Protein AF-A0A7X1FHW3-F1 (afdb_monomer)

Secondary structure (DSSP, 8-state):
---HHHHHHHHHHHHHHHHHHHHTSGGGSTT-EEEEEEEEETTEEEEEEEEES-----S--SS--HHHHHHHHHHTTT----GGG-

Radius of gyration: 13.62 Å; Cα c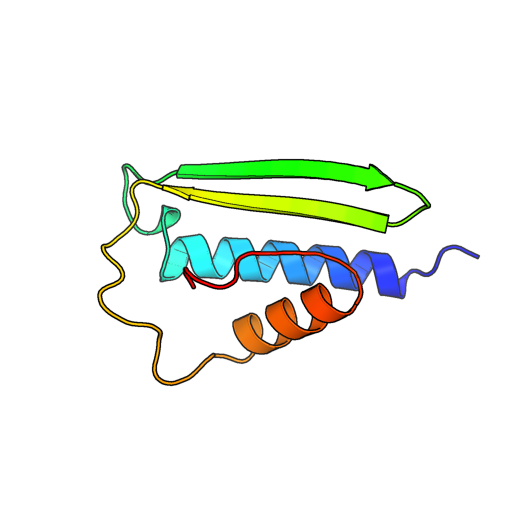ontacts (8 Å, |Δi|>4): 102; chains: 1; bounding box: 29×24×42 Å

Foldseek 3Di:
DPPVVVVVLVVLLVVLVVVCCCPPNQVVDPQKDWDWDWDADPNAIEIEIDIPNTDDDPDPDPDDDPSLVSNVVVCVVGYDYPSVTD

Mean predicted aligned error: 8.22 Å

Nearest PDB structures (foldseek):
  6vqc-assembly1_H  TM=2.5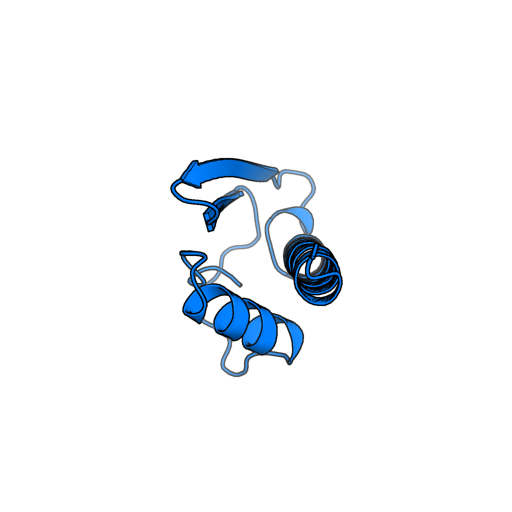62E-01  e=7.424E-01  Rattus norvegicus
  4rnd-assembly1_C  TM=2.608E-01  e=1.022E+00  Saccharomyces cerevisiae S288C
  6vq8-assembly1_H  TM=2.495E-01  e=1.022E+00  Rattus norvegicus
  9brq-assembly1_7  TM=2.700E-01  e=1.600E+00  Mus musculus

pLDDT: mean 73.5, std 14.74, range [37.5, 93.12]

Structure (mmCIF, N/CA/C/O backbone):
data_AF-A0A7X1FHW3-F1
#
_entry.id   AF-A0A7X1FHW3-F1
#
loop_
_atom_site.group_PDB
_atom_site.id
_atom_site.type_symbol
_atom_site.label_atom_id
_atom_site.label_alt_id
_atom_site.label_comp_id
_atom_site.label_asym_id
_atom_site.label_entity_id
_atom_site.label_seq_id
_atom_site.pdbx_PDB_ins_code
_atom_site.Cartn_x
_atom_site.Cartn_y
_atom_site.Cartn_z
_atom_site.occupancy
_atom_site.B_iso_or_equiv
_atom_site.auth_seq_id
_atom_site.auth_comp_id
_atom_site.auth_asym_id
_atom_site.auth_atom_id
_atom_site.pdbx_PDB_model_num
ATOM 1 N N . MET A 1 1 ? -10.506 7.855 26.971 1.00 43.25 1 MET A N 1
ATOM 2 C CA . MET A 1 1 ? -9.085 8.220 26.787 1.00 43.25 1 MET A CA 1
ATOM 3 C C . MET A 1 1 ? -8.705 7.859 25.363 1.00 43.25 1 MET A C 1
ATOM 5 O O . MET A 1 1 ? -8.840 6.695 25.013 1.00 43.25 1 MET A O 1
ATOM 9 N N . ALA A 1 2 ? -8.350 8.837 24.526 1.00 54.41 2 ALA A N 1
ATOM 10 C CA . ALA A 1 2 ? -7.921 8.567 23.155 1.00 54.41 2 ALA A CA 1
ATOM 11 C C . ALA A 1 2 ? -6.621 7.751 23.193 1.00 54.41 2 ALA A C 1
ATOM 13 O O . ALA A 1 2 ? -5.656 8.147 23.846 1.00 54.41 2 ALA A O 1
ATOM 14 N N . ASN A 1 3 ? -6.625 6.579 22.562 1.00 62.62 3 ASN A N 1
ATOM 15 C CA . ASN A 1 3 ? -5.463 5.706 22.510 1.00 62.62 3 ASN A CA 1
ATOM 16 C C . ASN A 1 3 ? -4.480 6.254 21.467 1.00 62.62 3 ASN A C 1
ATOM 18 O O . ASN A 1 3 ? -4.560 5.903 20.294 1.00 62.62 3 ASN A O 1
ATOM 22 N N . TRP A 1 4 ? -3.579 7.142 21.886 1.00 63.12 4 TRP A N 1
ATOM 23 C CA . TRP A 1 4 ? -2.579 7.768 21.014 1.00 63.12 4 TRP A CA 1
ATOM 24 C C . TRP A 1 4 ? -1.746 6.745 20.224 1.00 63.12 4 TRP A C 1
ATOM 26 O O . TRP A 1 4 ? -1.402 7.001 19.076 1.00 63.12 4 TRP A O 1
ATOM 36 N N . LEU A 1 5 ? -1.516 5.549 20.780 1.00 62.25 5 LEU A N 1
ATOM 37 C CA . LEU A 1 5 ? -0.836 4.442 20.096 1.00 62.25 5 LEU A CA 1
ATOM 38 C C . LEU A 1 5 ? -1.573 3.969 18.835 1.00 62.25 5 LEU A C 1
ATOM 40 O O . LEU A 1 5 ? -0.929 3.619 17.852 1.00 62.25 5 LEU A O 1
ATOM 44 N N . ALA A 1 6 ? -2.909 3.983 18.835 1.00 63.00 6 ALA A N 1
ATOM 45 C CA . ALA A 1 6 ? -3.687 3.568 17.671 1.00 63.00 6 ALA A CA 1
ATOM 46 C C . ALA A 1 6 ? -3.512 4.547 16.502 1.00 63.00 6 ALA A C 1
ATOM 48 O O . ALA A 1 6 ? -3.397 4.117 15.362 1.00 63.00 6 ALA A O 1
ATOM 49 N N . LEU A 1 7 ? -3.438 5.855 16.771 1.00 64.81 7 LEU A N 1
ATOM 50 C CA . LEU A 1 7 ? -3.224 6.862 15.726 1.00 64.81 7 LEU A CA 1
ATOM 51 C C . LEU A 1 7 ? -1.840 6.728 15.073 1.00 64.81 7 LEU A C 1
ATOM 53 O O . LEU A 1 7 ? -1.754 6.764 13.849 1.00 64.81 7 LEU A O 1
ATOM 57 N N . PHE A 1 8 ? -0.788 6.481 15.860 1.00 71.25 8 PHE A N 1
ATOM 58 C CA . PHE A 1 8 ? 0.564 6.269 15.323 1.00 71.25 8 PHE A CA 1
ATOM 59 C C . PHE A 1 8 ? 0.673 5.022 14.435 1.00 71.25 8 PHE A C 1
ATOM 61 O O . PHE A 1 8 ? 1.363 5.045 13.417 1.00 71.25 8 PHE A O 1
ATOM 68 N N . LEU A 1 9 ? -0.022 3.936 14.783 1.00 70.00 9 LEU A N 1
ATOM 69 C CA . LEU A 1 9 ? -0.004 2.712 13.979 1.00 70.00 9 LEU A CA 1
ATOM 70 C C . LEU A 1 9 ? -0.691 2.890 12.614 1.00 70.00 9 LEU A C 1
ATOM 72 O O . LEU A 1 9 ? -0.232 2.307 11.633 1.00 70.00 9 LEU A O 1
ATOM 76 N N . HIS A 1 10 ? -1.736 3.722 12.523 1.00 72.25 10 HIS A N 1
ATOM 77 C CA . HIS A 1 10 ? -2.393 4.025 11.246 1.00 72.25 10 HIS A CA 1
ATOM 78 C C . HIS A 1 10 ? -1.497 4.838 10.296 1.00 72.25 10 HIS A C 1
ATOM 80 O O . HIS A 1 10 ? -1.510 4.589 9.092 1.00 72.25 10 HIS A O 1
ATOM 86 N N . GLU A 1 11 ? -0.703 5.780 10.819 1.00 79.56 11 GLU A N 1
ATOM 87 C CA . GLU A 1 11 ? 0.219 6.585 10.003 1.00 79.56 11 GLU A CA 1
ATOM 88 C C . GLU A 1 11 ? 1.329 5.721 9.395 1.00 79.56 11 GLU A C 1
ATOM 90 O O . GLU A 1 11 ? 1.559 5.764 8.186 1.00 79.56 11 GLU A O 1
ATOM 95 N N . LEU A 1 12 ? 1.966 4.878 10.214 1.00 81.25 12 LEU A N 1
ATOM 96 C CA . LEU A 1 12 ? 3.031 3.986 9.752 1.00 81.25 12 LEU A CA 1
ATOM 97 C C . LEU A 1 12 ? 2.517 2.966 8.733 1.00 81.25 12 LEU A C 1
ATOM 99 O O . LEU A 1 12 ? 3.192 2.695 7.746 1.00 81.25 12 LEU A O 1
ATOM 103 N N . PHE A 1 13 ? 1.307 2.439 8.924 1.00 80.38 13 PHE A N 1
ATOM 104 C CA . PHE A 1 13 ? 0.683 1.532 7.964 1.00 80.38 13 PHE A CA 1
ATOM 105 C C . PHE A 1 13 ? 0.533 2.158 6.573 1.00 80.38 13 PHE A C 1
ATOM 107 O O . PHE A 1 13 ? 0.959 1.573 5.577 1.00 80.38 13 PHE A O 1
ATOM 114 N N . LEU A 1 14 ? -0.049 3.359 6.508 1.00 82.06 14 LEU A N 1
ATOM 115 C CA . LEU A 1 14 ? -0.243 4.080 5.250 1.00 82.06 14 LEU A CA 1
ATOM 116 C C . LEU A 1 14 ? 1.092 4.483 4.619 1.00 82.06 14 LEU A C 1
ATOM 118 O O . LEU A 1 14 ? 1.239 4.402 3.400 1.00 82.06 14 LEU A O 1
ATOM 122 N N . HIS A 1 15 ? 2.069 4.884 5.437 1.00 84.88 15 HIS A N 1
ATOM 123 C CA . HIS A 1 15 ? 3.408 5.221 4.965 1.00 84.88 15 HIS A CA 1
ATOM 124 C C . HIS A 1 15 ? 4.111 4.020 4.322 1.00 84.88 15 HIS A C 1
ATOM 126 O O . HIS A 1 15 ? 4.707 4.157 3.252 1.00 84.88 15 HIS A O 1
ATOM 132 N N . GLU A 1 16 ? 4.017 2.839 4.936 1.00 85.94 16 GLU A N 1
ATOM 133 C CA . GLU A 1 16 ? 4.596 1.614 4.382 1.00 85.94 16 GLU A CA 1
ATOM 134 C C . GLU A 1 16 ? 3.889 1.169 3.098 1.00 85.94 16 GLU A C 1
ATOM 136 O O . GLU A 1 16 ? 4.566 0.825 2.130 1.00 85.94 16 GLU A O 1
ATOM 141 N N . LEU A 1 17 ? 2.550 1.233 3.037 1.00 83.81 17 LEU A N 1
ATOM 142 C CA . LEU A 1 17 ? 1.813 0.940 1.800 1.00 83.81 17 LEU A CA 1
ATOM 143 C C . LEU A 1 17 ? 2.247 1.866 0.665 1.00 83.81 17 LEU A C 1
ATOM 145 O O . LEU A 1 17 ? 2.629 1.387 -0.399 1.00 83.81 17 LEU A O 1
ATOM 149 N N . LEU A 1 18 ? 2.291 3.176 0.917 1.00 88.56 18 LEU A N 1
ATOM 150 C CA . LEU A 1 18 ? 2.732 4.154 -0.074 1.00 88.56 18 LEU A CA 1
ATOM 151 C C . LEU A 1 18 ? 4.177 3.898 -0.524 1.00 88.56 18 LEU A C 1
ATOM 153 O O . LEU A 1 18 ? 4.483 3.944 -1.716 1.00 88.56 18 LEU A O 1
ATOM 157 N N . THR A 1 19 ? 5.067 3.603 0.425 1.00 88.81 19 THR A N 1
ATOM 158 C CA . THR A 1 19 ? 6.472 3.291 0.139 1.00 88.81 19 THR A CA 1
ATOM 159 C C . THR A 1 19 ? 6.596 2.056 -0.751 1.00 88.81 19 THR A C 1
ATOM 161 O O . THR A 1 19 ? 7.393 2.054 -1.692 1.00 88.81 19 THR A O 1
ATOM 164 N N . ASN A 1 20 ? 5.791 1.026 -0.497 1.00 85.25 20 ASN A N 1
ATOM 165 C CA . ASN A 1 20 ? 5.749 -0.178 -1.314 1.00 85.25 20 ASN A CA 1
ATOM 166 C C . ASN A 1 20 ? 5.195 0.090 -2.718 1.00 85.25 20 ASN A C 1
ATOM 168 O O . ASN A 1 20 ? 5.804 -0.356 -3.690 1.00 85.25 20 ASN A O 1
ATOM 172 N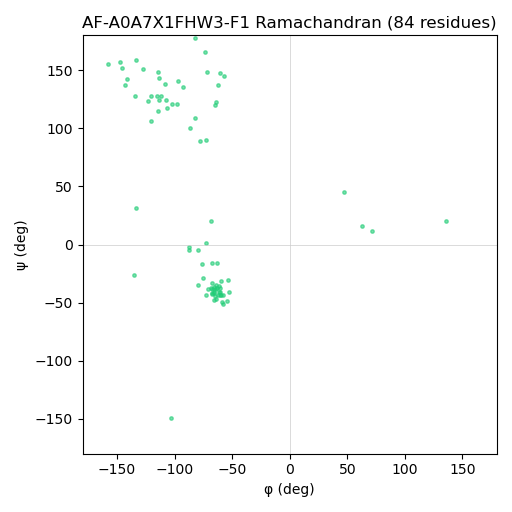 N . SER A 1 21 ? 4.127 0.879 -2.858 1.00 87.69 21 SER A N 1
ATOM 173 C CA . SER A 1 21 ? 3.590 1.244 -4.175 1.00 87.69 21 SER A CA 1
ATOM 174 C C . SER A 1 21 ? 4.610 1.993 -5.026 1.00 87.69 21 SER A C 1
ATOM 176 O O . SER A 1 21 ? 4.683 1.766 -6.228 1.00 87.69 21 SER A O 1
ATOM 178 N N . VAL A 1 22 ? 5.422 2.864 -4.416 1.00 91.00 22 VAL A N 1
ATOM 179 C CA . VAL A 1 22 ? 6.479 3.615 -5.116 1.00 91.00 22 VAL A CA 1
ATOM 180 C C . VAL A 1 22 ? 7.661 2.723 -5.491 1.00 91.00 22 VAL A C 1
ATOM 182 O O . VAL A 1 22 ? 8.197 2.840 -6.590 1.00 91.00 22 VAL A O 1
ATOM 185 N N . LYS A 1 23 ? 8.106 1.843 -4.588 1.00 86.06 23 LYS A N 1
ATOM 186 C CA . LYS A 1 23 ? 9.303 1.018 -4.822 1.00 86.06 23 LYS A CA 1
ATOM 187 C C . LYS A 1 23 ? 9.040 -0.193 -5.710 1.00 86.06 23 LYS A C 1
ATOM 189 O O . LYS A 1 23 ? 9.936 -0.617 -6.437 1.00 86.06 23 LYS A O 1
ATOM 194 N N . HIS A 1 24 ? 7.856 -0.783 -5.587 1.00 82.94 24 HIS A N 1
ATOM 195 C CA . HIS A 1 24 ? 7.563 -2.121 -6.099 1.00 82.94 24 HIS A CA 1
ATOM 196 C C . HIS A 1 24 ? 6.217 -2.214 -6.833 1.00 82.94 24 HIS A C 1
ATOM 198 O O . HIS A 1 24 ? 6.071 -3.079 -7.692 1.00 82.94 24 HIS A O 1
ATOM 204 N N . GLY A 1 25 ? 5.254 -1.347 -6.511 1.00 84.06 25 GLY A N 1
ATOM 205 C CA . GLY A 1 25 ? 3.882 -1.416 -7.017 1.00 84.06 25 GLY A CA 1
ATOM 206 C C . GLY A 1 25 ? 3.558 -0.417 -8.128 1.00 84.06 25 GLY A C 1
ATOM 207 O O . GLY A 1 25 ? 4.411 -0.044 -8.935 1.00 84.06 25 GLY A O 1
ATOM 208 N N . ALA A 1 26 ? 2.298 0.013 -8.185 1.00 88.00 26 ALA A N 1
ATOM 209 C CA . ALA A 1 26 ? 1.757 0.879 -9.225 1.00 88.00 26 ALA A CA 1
ATOM 210 C C . ALA A 1 26 ? 2.550 2.171 -9.408 1.00 88.00 26 ALA A C 1
ATOM 212 O O . ALA A 1 26 ? 2.950 2.483 -10.523 1.00 88.00 26 ALA A O 1
ATOM 213 N N . LEU A 1 27 ? 2.855 2.884 -8.327 1.00 90.94 27 LEU A N 1
ATOM 214 C CA . LEU A 1 27 ? 3.521 4.190 -8.394 1.00 90.94 27 LEU A CA 1
ATOM 215 C C . LEU A 1 27 ? 5.008 4.119 -8.782 1.00 90.94 27 LEU A C 1
ATOM 217 O O . LEU A 1 27 ? 5.667 5.155 -8.844 1.00 90.94 27 LEU A O 1
ATOM 221 N N . SER A 1 28 ? 5.542 2.924 -9.047 1.00 91.50 28 SER A N 1
ATOM 222 C CA . SER A 1 28 ? 6.867 2.756 -9.651 1.00 91.50 28 SER A CA 1
ATOM 223 C C . SER A 1 28 ? 6.886 3.052 -11.157 1.00 91.50 28 SER A C 1
ATOM 225 O O . SER A 1 28 ? 7.962 3.269 -11.718 1.00 91.50 28 SER A O 1
ATOM 227 N N . LEU A 1 29 ? 5.715 3.089 -11.811 1.00 91.44 29 LEU A N 1
ATOM 228 C CA . LEU A 1 29 ? 5.561 3.408 -13.231 1.00 91.44 29 LEU A CA 1
ATOM 229 C C . LEU A 1 29 ? 4.781 4.719 -13.434 1.00 91.44 29 LEU A C 1
ATOM 231 O O . LEU A 1 29 ? 3.885 5.019 -12.643 1.00 91.44 29 LEU A O 1
ATOM 235 N N . PRO A 1 30 ? 5.068 5.491 -14.503 1.00 93.12 30 PRO A N 1
ATOM 236 C CA . PRO A 1 30 ? 4.381 6.758 -14.777 1.00 93.12 30 PRO A CA 1
ATOM 237 C C . PRO A 1 30 ? 2.862 6.633 -14.956 1.00 93.12 30 PRO A C 1
ATOM 239 O O . PRO A 1 30 ? 2.127 7.563 -14.634 1.00 93.12 30 PRO A O 1
ATOM 242 N N . GLU A 1 31 ? 2.389 5.502 -15.479 1.00 92.81 31 GLU A N 1
ATOM 243 C CA . GLU A 1 31 ? 0.972 5.226 -15.745 1.00 92.81 31 GLU A CA 1
ATOM 244 C C . GLU A 1 31 ? 0.242 4.624 -14.537 1.00 92.81 31 GLU A C 1
ATOM 246 O O . GLU A 1 31 ? -0.969 4.386 -14.583 1.00 92.81 31 GLU A O 1
ATOM 251 N N . GLY A 1 32 ? 0.978 4.335 -13.466 1.00 92.00 32 GLY A N 1
ATOM 252 C CA . GLY A 1 32 ? 0.449 3.675 -12.295 1.00 92.00 32 GLY A CA 1
ATOM 253 C C . GLY A 1 32 ? -0.465 4.557 -11.463 1.00 92.00 32 GLY A C 1
ATOM 254 O O . GLY A 1 32 ? -0.305 5.772 -11.351 1.00 92.00 32 GLY A O 1
ATOM 255 N N . GLN A 1 33 ? -1.433 3.912 -10.827 1.00 91.56 33 GLN A N 1
ATOM 256 C CA . GLN A 1 33 ? -2.442 4.563 -10.014 1.00 91.56 33 GLN A CA 1
ATOM 257 C C . GLN A 1 33 ? -2.755 3.744 -8.765 1.00 91.56 33 GLN A C 1
ATOM 259 O O . GLN A 1 33 ? -2.838 2.515 -8.797 1.00 91.56 33 GLN A O 1
ATOM 264 N N . VAL A 1 34 ? -2.987 4.466 -7.673 1.00 89.00 34 VAL A N 1
ATOM 265 C CA . VAL A 1 34 ? -3.496 3.921 -6.417 1.00 89.00 34 VAL A CA 1
ATOM 266 C C . VAL A 1 34 ? -4.862 4.535 -6.161 1.00 89.00 34 VAL A C 1
ATOM 268 O O . VAL A 1 34 ? -5.019 5.757 -6.168 1.00 89.00 34 VAL A O 1
ATOM 271 N N . ARG A 1 35 ? -5.857 3.688 -5.911 1.00 87.25 35 ARG A N 1
ATOM 272 C CA . ARG A 1 35 ? -7.168 4.093 -5.415 1.00 87.25 35 ARG A CA 1
ATOM 273 C C . ARG A 1 35 ? -7.286 3.669 -3.962 1.00 87.25 35 ARG A C 1
ATOM 275 O O . ARG A 1 35 ? -7.156 2.492 -3.644 1.00 87.25 35 ARG A O 1
ATOM 282 N N . ILE A 1 36 ? -7.580 4.645 -3.114 1.00 87.25 36 ILE A N 1
ATOM 283 C CA . ILE A 1 36 ? -7.823 4.436 -1.692 1.00 87.25 36 ILE A CA 1
ATOM 284 C C . ILE A 1 36 ? -9.288 4.763 -1.442 1.00 87.25 36 ILE A C 1
ATOM 286 O O . ILE A 1 36 ? -9.746 5.859 -1.768 1.00 87.25 36 ILE A O 1
ATOM 290 N N . SER A 1 37 ? -10.023 3.818 -0.872 1.00 83.62 37 SER A N 1
ATOM 291 C CA . SER A 1 37 ? -11.351 4.070 -0.322 1.00 83.62 37 SER A CA 1
ATOM 292 C C . SER A 1 37 ? -11.409 3.564 1.109 1.00 83.62 37 SER A C 1
ATOM 294 O O . SER A 1 37 ? -10.650 2.676 1.488 1.00 83.62 37 SER A O 1
ATOM 296 N N . TRP A 1 38 ? -12.246 4.177 1.940 1.00 84.50 38 TRP A N 1
ATOM 297 C CA . TRP A 1 38 ? -12.380 3.757 3.326 1.00 84.50 38 TRP A CA 1
ATOM 298 C C . TRP A 1 38 ? -13.804 3.926 3.829 1.00 84.50 38 TRP A C 1
ATOM 300 O O . TRP A 1 38 ? -14.546 4.806 3.388 1.00 84.50 38 TRP A O 1
ATOM 310 N N . SER A 1 39 ? -14.161 3.092 4.796 1.00 81.50 39 SER A N 1
ATOM 311 C CA . SER A 1 39 ? -15.393 3.195 5.568 1.00 81.50 39 SER A CA 1
ATOM 312 C C . SER A 1 39 ? -15.099 3.029 7.049 1.00 81.50 39 SER A C 1
ATOM 314 O O . SER A 1 39 ? -14.075 2.470 7.440 1.00 81.50 39 SER A O 1
ATOM 316 N N . THR A 1 40 ? -16.001 3.524 7.890 1.00 82.31 40 THR A N 1
ATOM 317 C CA . THR A 1 40 ? -15.908 3.353 9.337 1.00 82.31 40 THR A CA 1
ATOM 318 C C . THR A 1 40 ? -17.167 2.679 9.867 1.00 82.31 40 THR A C 1
ATOM 320 O O . THR A 1 40 ? -18.273 3.184 9.680 1.00 82.31 40 THR A O 1
ATOM 323 N N . THR A 1 41 ? -16.998 1.544 10.548 1.00 80.19 41 THR A N 1
ATOM 324 C CA . THR A 1 41 ? -18.095 0.771 11.157 1.00 80.19 41 THR A CA 1
ATOM 325 C C . THR A 1 41 ? -17.697 0.373 12.573 1.00 80.19 41 THR A C 1
ATOM 327 O O . THR A 1 41 ? -16.616 -0.171 12.769 1.00 80.19 41 THR A O 1
ATOM 330 N N . ASP A 1 42 ? -18.531 0.657 13.577 1.00 78.88 42 ASP A N 1
ATOM 331 C CA . ASP A 1 42 ? -18.300 0.278 14.986 1.00 78.88 42 ASP A CA 1
ATOM 332 C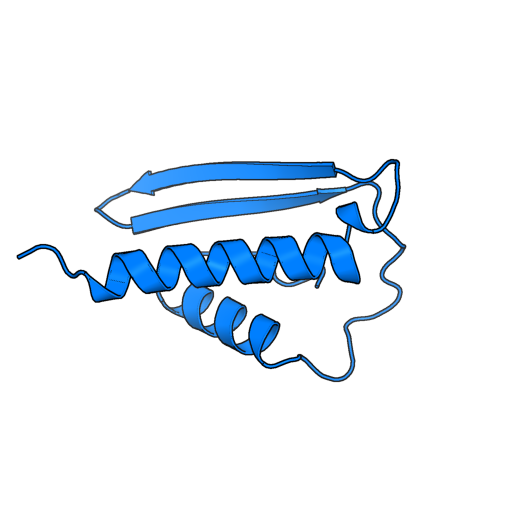 C . ASP A 1 42 ? -16.882 0.594 15.513 1.00 78.88 42 ASP A C 1
ATOM 334 O O . ASP A 1 42 ? -16.232 -0.227 16.161 1.00 78.88 42 ASP A O 1
ATOM 338 N N . ALA A 1 43 ? -16.389 1.803 15.215 1.00 73.31 43 ALA A N 1
ATOM 339 C CA . ALA A 1 43 ? -15.040 2.281 15.553 1.00 73.31 43 ALA A CA 1
ATOM 340 C C . ALA A 1 43 ? -13.872 1.499 14.913 1.00 73.31 43 ALA A C 1
ATOM 342 O O . ALA A 1 43 ? -12.721 1.674 15.317 1.00 73.31 43 ALA A O 1
ATOM 343 N N . LYS A 1 44 ? -14.147 0.689 13.888 1.00 72.69 44 LYS A N 1
ATOM 344 C CA . LYS A 1 44 ? -13.144 0.115 12.989 1.00 72.69 44 LYS A CA 1
ATOM 345 C C . LYS A 1 44 ? -13.037 0.960 11.730 1.00 72.69 44 LYS A C 1
ATOM 347 O O . LYS A 1 44 ? -14.040 1.463 11.225 1.00 72.69 44 LYS A O 1
ATOM 352 N N . LEU A 1 45 ? -11.811 1.124 11.259 1.00 73.56 45 LEU A N 1
ATOM 353 C CA . LEU A 1 45 ? -11.506 1.712 9.967 1.00 73.56 45 LEU A CA 1
ATOM 354 C C . LEU A 1 45 ? -11.276 0.557 8.997 1.00 73.56 45 LEU A C 1
ATOM 356 O O . LEU A 1 45 ? -10.388 -0.252 9.237 1.00 73.56 45 LEU A O 1
ATOM 360 N N . ASP A 1 46 ? -12.059 0.498 7.929 1.00 75.31 46 ASP A N 1
ATOM 361 C CA . ASP A 1 46 ? -11.846 -0.415 6.812 1.00 75.31 46 ASP A CA 1
ATOM 362 C C . ASP A 1 46 ? -11.225 0.392 5.678 1.00 75.31 46 ASP A C 1
ATOM 364 O O . ASP A 1 46 ? -11.807 1.381 5.231 1.00 75.31 46 ASP A O 1
ATOM 368 N N . ILE A 1 47 ? -10.034 -0.000 5.237 1.00 76.50 47 ILE A N 1
ATOM 369 C CA . ILE A 1 47 ? -9.332 0.626 4.116 1.00 76.50 47 ILE A CA 1
ATOM 370 C C . ILE A 1 47 ? -9.310 -0.384 2.984 1.00 76.50 47 ILE A C 1
ATOM 372 O O . ILE A 1 47 ? -8.860 -1.508 3.178 1.00 76.50 47 ILE A O 1
ATOM 376 N N . ASP A 1 48 ? -9.750 0.039 1.809 1.00 79.06 48 ASP A N 1
ATOM 377 C CA . ASP A 1 48 ? -9.568 -0.676 0.556 1.00 79.06 48 ASP A CA 1
ATOM 378 C C . ASP A 1 48 ? -8.509 0.054 -0.277 1.00 79.06 48 ASP A C 1
ATOM 380 O O . ASP A 1 48 ? -8.661 1.229 -0.634 1.00 79.06 48 ASP A O 1
ATOM 384 N N . TRP A 1 49 ? -7.413 -0.653 -0.541 1.00 83.88 49 TRP A N 1
ATOM 385 C CA . TRP A 1 49 ? -6.257 -0.172 -1.288 1.00 83.88 49 TRP A CA 1
ATOM 386 C C . TRP A 1 49 ? -6.138 -0.960 -2.587 1.00 83.88 49 TRP A C 1
ATOM 388 O O . TRP A 1 49 ? -5.871 -2.162 -2.571 1.00 83.88 49 TRP A O 1
ATOM 398 N N . GLN A 1 50 ? -6.313 -0.278 -3.717 1.00 82.06 50 GLN A N 1
ATOM 399 C CA . GLN A 1 50 ? -6.247 -0.889 -5.040 1.00 82.06 50 GLN A CA 1
ATOM 400 C C . GLN A 1 50 ? -5.146 -0.244 -5.873 1.00 82.06 50 GLN A C 1
ATOM 402 O O . GLN A 1 50 ? -5.129 0.971 -6.068 1.00 82.06 50 GLN A O 1
ATOM 407 N N . GLU A 1 51 ? -4.267 -1.076 -6.419 1.00 86.19 51 GLU A N 1
ATOM 408 C CA . GLU A 1 51 ? -3.191 -0.660 -7.315 1.00 86.19 51 GLU A CA 1
ATOM 409 C C . GLU A 1 51 ? -3.478 -1.113 -8.747 1.00 86.19 51 GLU A C 1
ATOM 411 O O . GLU A 1 51 ? -3.929 -2.235 -8.981 1.00 86.19 51 GLU A O 1
ATOM 416 N N . GLY A 1 52 ? -3.212 -0.244 -9.721 1.00 87.19 52 GLY A N 1
ATOM 417 C CA . GLY A 1 52 ? -3.367 -0.551 -11.140 1.00 87.19 52 GLY A CA 1
ATOM 418 C C . GLY A 1 52 ? -2.345 0.186 -11.996 1.00 87.19 52 GLY A C 1
ATOM 419 O O . GLY A 1 52 ? -1.802 1.202 -11.577 1.00 87.19 52 GLY A O 1
ATOM 420 N N . GLY A 1 53 ? -2.065 -0.333 -13.194 1.00 87.12 53 GLY A N 1
ATOM 421 C CA . GLY A 1 53 ? -1.052 0.246 -14.091 1.00 87.12 53 GLY A CA 1
ATOM 422 C C . GLY A 1 53 ? 0.396 0.048 -13.621 1.00 87.12 53 GLY A C 1
ATOM 423 O O . GLY A 1 53 ? 1.299 0.673 -14.160 1.00 87.12 53 GLY A O 1
ATOM 424 N N . GLY A 1 54 ? 0.612 -0.806 -12.617 1.00 86.31 54 GLY A N 1
ATOM 425 C CA . GLY A 1 54 ? 1.933 -1.164 -12.108 1.00 86.31 54 GLY A CA 1
ATOM 426 C C . GLY A 1 54 ? 2.648 -2.253 -12.907 1.00 86.31 54 GLY A C 1
ATOM 427 O O . GLY A 1 54 ? 2.087 -2.808 -13.857 1.00 86.31 54 GLY A O 1
ATOM 428 N N . PRO A 1 55 ? 3.886 -2.585 -12.508 1.00 84.38 55 PRO A N 1
ATOM 429 C CA . PRO A 1 55 ? 4.647 -3.660 -13.123 1.00 84.38 55 PRO A CA 1
ATOM 430 C C . PRO A 1 55 ? 3.919 -5.000 -12.966 1.00 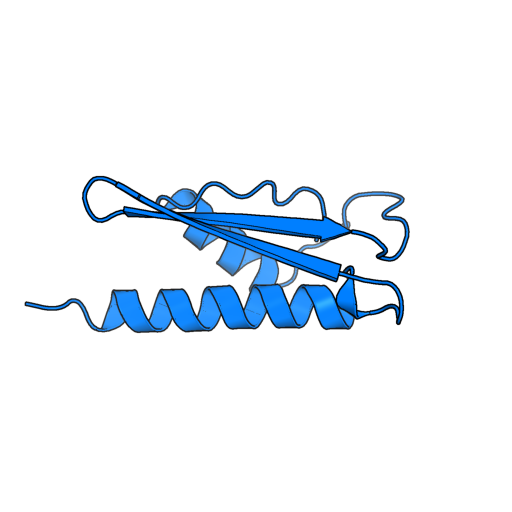84.38 55 PRO A C 1
ATOM 432 O O . PRO A 1 55 ? 3.229 -5.251 -11.978 1.00 84.38 55 PRO A O 1
ATOM 435 N N . ALA A 1 56 ? 4.080 -5.884 -13.951 1.00 82.31 56 ALA A N 1
ATOM 436 C CA . ALA A 1 56 ? 3.484 -7.212 -13.898 1.00 82.31 56 ALA A CA 1
ATOM 437 C C . ALA A 1 56 ? 4.098 -8.033 -12.751 1.00 82.31 56 ALA A C 1
ATOM 439 O O . ALA A 1 56 ? 5.299 -8.307 -12.744 1.00 82.31 56 ALA A O 1
ATOM 440 N N . ILE A 1 57 ? 3.262 -8.471 -11.808 1.00 74.81 57 ILE A N 1
ATOM 441 C CA . ILE A 1 57 ? 3.674 -9.359 -10.719 1.00 74.81 57 ILE A CA 1
ATOM 442 C C . ILE A 1 57 ? 3.576 -10.801 -11.222 1.00 74.81 57 ILE A C 1
ATOM 444 O O . ILE A 1 57 ? 2.494 -11.378 -11.303 1.00 74.81 57 ILE A O 1
ATOM 448 N N . ALA A 1 58 ? 4.716 -11.377 -11.610 1.00 69.88 58 ALA A N 1
ATOM 449 C CA . ALA A 1 58 ? 4.774 -12.729 -12.172 1.00 69.88 58 ALA A CA 1
ATOM 450 C C . ALA A 1 58 ? 4.617 -13.838 -11.112 1.00 69.88 58 ALA A C 1
ATOM 452 O O . ALA A 1 58 ? 4.144 -14.929 -11.427 1.00 69.88 58 ALA A O 1
ATOM 453 N N . ALA A 1 59 ? 5.027 -13.573 -9.869 1.00 71.88 59 ALA A N 1
ATOM 454 C CA . ALA A 1 59 ? 4.894 -14.476 -8.730 1.00 71.88 59 ALA A CA 1
ATOM 455 C C . ALA A 1 59 ? 4.959 -13.679 -7.413 1.00 71.88 59 ALA A C 1
ATOM 457 O O . ALA A 1 59 ? 5.586 -12.616 -7.394 1.00 71.88 59 ALA A O 1
ATOM 458 N N . PRO A 1 60 ? 4.372 -14.186 -6.312 1.00 69.12 60 PRO A N 1
ATOM 459 C CA . PRO A 1 60 ? 4.559 -13.596 -4.991 1.00 69.12 60 PRO A CA 1
ATOM 460 C C . PRO A 1 60 ? 6.047 -13.540 -4.612 1.00 69.12 60 PRO A C 1
ATOM 462 O O . PRO A 1 60 ? 6.800 -14.461 -4.958 1.00 69.12 60 PRO A O 1
ATOM 465 N N . PRO A 1 61 ? 6.494 -12.504 -3.883 1.00 69.50 61 PRO A N 1
ATOM 466 C CA . PRO A 1 61 ? 7.880 -12.415 -3.454 1.00 69.50 61 PRO A CA 1
ATOM 467 C C . PRO A 1 61 ? 8.238 -13.583 -2.523 1.00 69.50 61 PRO A C 1
ATOM 469 O O . PRO A 1 61 ? 7.495 -13.941 -1.613 1.00 69.50 61 PRO A O 1
ATOM 472 N N . ALA A 1 62 ? 9.420 -14.175 -2.724 1.00 71.12 62 ALA A N 1
ATOM 473 C CA . ALA A 1 62 ? 9.896 -15.305 -1.915 1.00 71.12 62 ALA A CA 1
ATOM 474 C C . ALA A 1 62 ? 10.203 -14.925 -0.452 1.00 71.12 62 ALA A C 1
ATOM 476 O O . ALA A 1 62 ? 10.377 -15.800 0.398 1.00 71.12 62 ALA A O 1
ATOM 477 N N . ARG A 1 63 ? 10.322 -13.623 -0.164 1.00 71.94 63 ARG A N 1
ATOM 478 C CA . ARG A 1 63 ? 10.501 -13.058 1.174 1.00 71.94 63 ARG A CA 1
ATOM 479 C C . ARG A 1 63 ? 9.731 -11.754 1.276 1.00 71.94 63 ARG A C 1
ATOM 481 O O . ARG A 1 63 ? 9.830 -10.917 0.384 1.00 71.94 63 ARG A O 1
ATOM 488 N N . TYR A 1 64 ? 9.054 -11.568 2.398 1.00 73.88 64 TYR A N 1
ATOM 489 C CA . TYR A 1 64 ? 8.433 -10.304 2.752 1.00 73.88 64 TYR A CA 1
ATOM 490 C C . TYR A 1 64 ? 9.406 -9.479 3.593 1.00 73.88 64 TYR A C 1
ATOM 492 O O . TYR A 1 64 ? 10.093 -10.005 4.468 1.00 73.88 64 TYR A O 1
ATOM 500 N N . GLY A 1 65 ? 9.517 -8.187 3.285 1.00 71.62 65 GLY A N 1
ATOM 501 C CA . GLY A 1 65 ? 10.254 -7.253 4.129 1.00 71.62 65 GLY A CA 1
ATOM 502 C C . GLY A 1 65 ? 9.477 -6.939 5.408 1.00 71.62 65 GLY A C 1
ATOM 503 O O . GLY A 1 65 ? 8.269 -7.163 5.485 1.00 71.62 65 GLY A O 1
ATOM 504 N N . TYR A 1 66 ? 10.160 -6.346 6.388 1.00 73.06 66 TYR A N 1
ATOM 505 C CA . TYR A 1 66 ? 9.554 -5.959 7.666 1.00 73.06 66 TYR A CA 1
ATOM 506 C C . TYR A 1 66 ? 8.291 -5.091 7.497 1.00 73.06 66 TYR A C 1
ATOM 508 O O . TYR A 1 66 ? 7.298 -5.319 8.181 1.00 73.06 66 TYR A O 1
ATOM 516 N N . GLY A 1 67 ? 8.292 -4.144 6.549 1.00 68.12 67 GLY A N 1
ATOM 517 C CA . GLY A 1 67 ? 7.130 -3.292 6.259 1.00 68.12 67 GLY A CA 1
ATOM 518 C C . GLY A 1 67 ? 5.901 -4.086 5.797 1.00 68.12 67 GLY A C 1
ATOM 519 O O . GLY A 1 67 ? 4.793 -3.848 6.276 1.00 68.12 67 GLY A O 1
ATOM 520 N N . THR A 1 68 ? 6.093 -5.100 4.947 1.00 69.56 68 THR A N 1
ATOM 521 C CA . THR A 1 68 ? 5.006 -5.975 4.478 1.00 69.56 68 THR A CA 1
ATOM 522 C C . THR A 1 68 ? 4.506 -6.907 5.583 1.00 69.56 68 THR A C 1
ATOM 524 O O . THR A 1 68 ? 3.300 -7.109 5.724 1.00 69.56 68 THR A O 1
ATOM 527 N N . GLU A 1 69 ? 5.401 -7.431 6.425 1.00 73.06 69 GLU A N 1
ATOM 528 C CA . GLU A 1 69 ? 5.018 -8.239 7.591 1.00 73.06 69 GLU A CA 1
ATOM 529 C C . GLU A 1 69 ? 4.242 -7.420 8.634 1.00 73.06 69 GLU A C 1
ATOM 531 O O . GLU A 1 69 ? 3.237 -7.895 9.175 1.00 73.06 69 GLU A O 1
ATOM 536 N N . MET A 1 70 ? 4.661 -6.174 8.877 1.00 70.50 70 MET A N 1
ATOM 537 C CA . MET A 1 70 ? 3.976 -5.229 9.758 1.00 70.50 70 MET A CA 1
ATOM 538 C C . MET A 1 70 ? 2.587 -4.873 9.215 1.00 70.50 70 MET A C 1
ATOM 540 O O . MET A 1 70 ? 1.606 -4.950 9.958 1.00 70.50 70 MET A O 1
ATOM 544 N N . ALA A 1 71 ? 2.479 -4.554 7.921 1.00 67.56 71 ALA A N 1
ATOM 545 C CA . ALA A 1 71 ? 1.203 -4.270 7.269 1.00 67.56 71 ALA A CA 1
ATOM 546 C C . ALA A 1 71 ? 0.243 -5.470 7.343 1.00 67.56 71 ALA A C 1
ATOM 548 O O . ALA A 1 71 ? -0.924 -5.315 7.711 1.00 67.56 71 ALA A O 1
ATOM 549 N N . ALA A 1 72 ? 0.740 -6.687 7.100 1.00 65.44 72 ALA A N 1
ATOM 550 C CA . ALA A 1 72 ? -0.040 -7.914 7.251 1.00 65.44 72 ALA A CA 1
ATOM 551 C C . ALA A 1 72 ? -0.471 -8.167 8.710 1.00 65.44 72 ALA A C 1
ATOM 553 O O . ALA A 1 72 ? -1.564 -8.680 8.963 1.00 65.44 72 ALA A O 1
ATOM 554 N N . GLY A 1 73 ? 0.371 -7.810 9.684 1.00 58.38 73 GLY A N 1
ATOM 555 C CA . GLY A 1 73 ? 0.052 -7.871 11.112 1.00 58.38 73 GLY A CA 1
ATOM 556 C C . GLY A 1 73 ? -1.066 -6.912 11.518 1.00 58.38 73 GLY A C 1
ATOM 557 O O . GLY A 1 73 ? -1.992 -7.321 12.218 1.00 58.38 73 GLY A O 1
ATOM 558 N N . LEU A 1 74 ? -1.020 -5.673 11.026 1.00 63.06 74 LEU A N 1
ATOM 559 C CA . LEU A 1 74 ? -2.055 -4.661 11.255 1.00 63.06 74 LEU A CA 1
ATOM 560 C C . LEU A 1 74 ? -3.380 -5.054 10.592 1.00 63.06 74 LEU A C 1
ATOM 562 O O . LEU A 1 74 ? -4.432 -4.910 11.214 1.00 63.06 74 LEU A O 1
ATOM 566 N N . CYS A 1 75 ? -3.334 -5.686 9.416 1.00 58.47 75 CYS A N 1
ATOM 567 C CA . CYS A 1 75 ? -4.527 -6.232 8.768 1.00 58.47 75 CYS A CA 1
ATOM 568 C C . CYS A 1 75 ? -5.260 -7.264 9.644 1.00 58.47 75 CYS A C 1
ATOM 570 O O . CYS A 1 75 ? -6.477 -7.194 9.832 1.00 58.47 75 CYS A O 1
ATOM 572 N N . ARG A 1 76 ? -4.516 -8.177 10.288 1.00 54.06 76 ARG A N 1
ATOM 573 C CA . ARG A 1 76 ? -5.084 -9.184 11.209 1.00 54.06 76 ARG A CA 1
ATOM 574 C C . ARG A 1 76 ? -5.755 -8.587 12.452 1.00 54.06 76 ARG A C 1
ATOM 576 O O . ARG A 1 76 ? -6.524 -9.290 13.102 1.00 54.06 76 ARG A O 1
ATOM 583 N N . SER A 1 77 ? -5.500 -7.317 12.774 1.00 50.28 77 SER A N 1
ATOM 584 C CA . SER A 1 77 ? -6.143 -6.618 13.896 1.00 50.28 77 SER A CA 1
ATOM 585 C C . SER A 1 77 ? -7.476 -5.935 13.549 1.00 50.28 77 SER A C 1
ATOM 587 O O . SER A 1 77 ? -8.141 -5.436 14.455 1.00 50.28 77 SER A O 1
ATOM 589 N N . GLY A 1 78 ? -7.916 -5.979 12.281 1.00 46.81 78 GLY A N 1
ATOM 590 C CA . GLY A 1 78 ? -9.239 -5.487 11.868 1.00 46.81 78 GLY A CA 1
ATOM 591 C C . GLY A 1 78 ? -9.288 -4.650 10.586 1.00 46.81 78 GLY A C 1
ATOM 592 O O . GLY A 1 78 ? -10.263 -3.935 10.413 1.00 46.81 78 GLY A O 1
ATOM 593 N N . LEU A 1 79 ? -8.279 -4.736 9.714 1.00 49.50 79 LEU A N 1
ATOM 594 C CA . LEU A 1 79 ? -8.211 -4.058 8.412 1.00 49.50 79 LEU A CA 1
ATOM 595 C C . LEU A 1 79 ? -8.070 -5.137 7.326 1.00 49.50 79 LEU A C 1
ATOM 597 O O . LEU A 1 79 ? -7.028 -5.774 7.217 1.00 49.50 79 LEU A O 1
ATOM 601 N N . ALA A 1 80 ? -9.108 -5.427 6.546 1.00 37.50 80 ALA A N 1
ATOM 602 C CA . ALA A 1 80 ? -9.007 -6.444 5.498 1.00 37.50 80 ALA A CA 1
ATOM 603 C C . ALA A 1 80 ? -8.360 -5.851 4.236 1.00 37.50 80 ALA A C 1
ATOM 605 O O . ALA A 1 80 ? -9.004 -5.082 3.533 1.00 37.50 80 ALA A O 1
ATOM 606 N N . LEU A 1 81 ? -7.118 -6.236 3.917 1.00 47.16 81 LEU A N 1
ATOM 607 C CA . L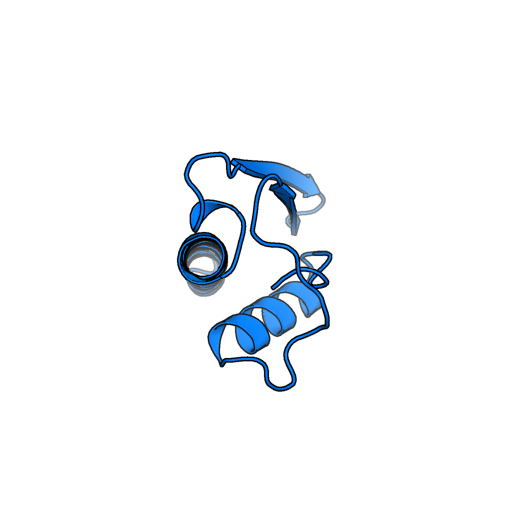EU A 1 81 ? -6.520 -5.970 2.605 1.00 47.16 81 LEU A CA 1
ATOM 608 C C . LEU A 1 81 ? -6.281 -7.263 1.817 1.00 47.16 81 LEU A C 1
ATOM 610 O O . LEU A 1 81 ? -5.826 -8.260 2.390 1.00 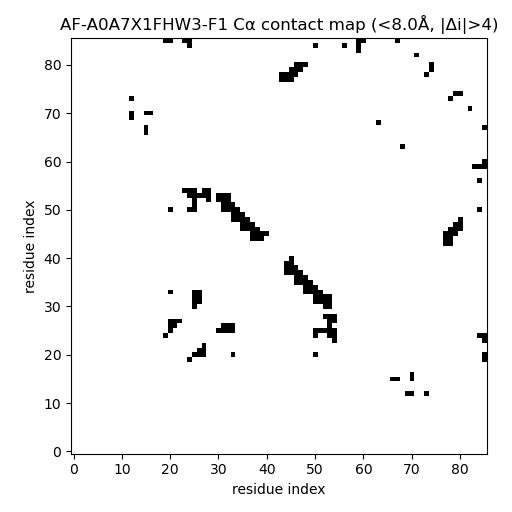47.16 81 LEU A O 1
ATOM 614 N N . PRO A 1 82 ? -6.471 -7.245 0.488 1.00 40.28 82 PRO A N 1
ATOM 615 C CA . PRO A 1 82 ? -5.852 -8.219 -0.390 1.00 40.28 82 PRO A CA 1
ATOM 616 C C . PRO A 1 82 ? -4.352 -7.898 -0.486 1.00 40.28 82 PRO A C 1
ATOM 618 O O . PRO A 1 82 ? -3.907 -7.183 -1.376 1.00 40.28 82 PRO A O 1
ATOM 621 N N . VAL A 1 83 ? -3.540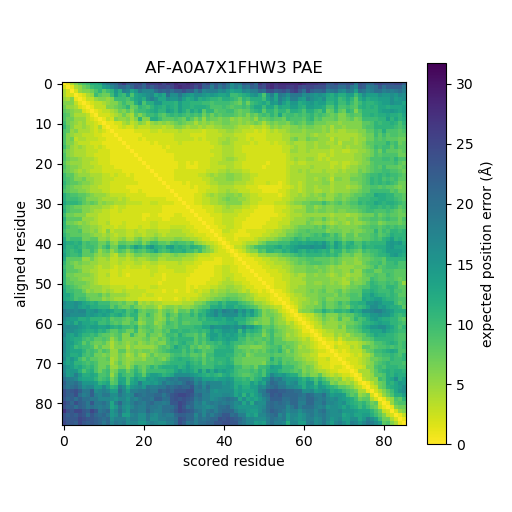 -8.467 0.410 1.00 46.66 83 VAL A N 1
ATOM 622 C CA . VAL A 1 83 ? -2.055 -8.394 0.382 1.00 46.66 83 VAL A CA 1
ATOM 623 C C . VAL A 1 83 ? -1.466 -9.188 -0.808 1.00 46.66 83 VAL A C 1
ATOM 625 O O . VAL A 1 8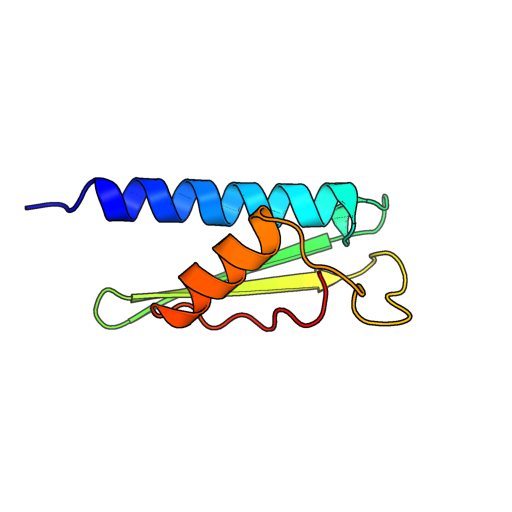3 ? -0.314 -9.595 -0.808 1.00 46.66 83 VAL A O 1
ATOM 628 N N . ALA A 1 84 ? -2.258 -9.466 -1.845 1.00 40.38 84 ALA A N 1
ATOM 629 C CA . ALA A 1 84 ? -1.860 -10.321 -2.957 1.00 40.38 84 ALA A CA 1
ATOM 630 C C . ALA A 1 84 ? -0.966 -9.617 -3.999 1.00 40.38 84 ALA A C 1
ATOM 632 O O . ALA A 1 84 ? -0.490 -10.288 -4.909 1.00 40.38 84 ALA A O 1
ATOM 633 N N . CYS A 1 85 ? -0.718 -8.306 -3.874 1.00 38.53 85 CYS A N 1
ATOM 634 C CA . CYS A 1 85 ? 0.038 -7.528 -4.866 1.00 38.53 85 CYS A CA 1
ATOM 635 C C . CYS A 1 85 ? 1.123 -6.603 -4.279 1.00 38.53 85 CYS A C 1
ATOM 637 O O . CYS A 1 85 ? 1.409 -5.565 -4.870 1.00 38.53 85 CYS A O 1
ATOM 639 N N . ILE A 1 86 ? 1.745 -6.970 -3.152 1.00 43.78 86 ILE A N 1
ATOM 640 C CA . ILE A 1 86 ? 3.020 -6.372 -2.710 1.00 43.78 86 ILE A CA 1
ATOM 641 C C . ILE A 1 86 ? 3.996 -7.476 -2.310 1.00 43.78 86 ILE A C 1
ATOM 643 O O . ILE A 1 86 ? 3.593 -8.360 -1.519 1.00 43.78 86 ILE A O 1
#

Solvent-accessible surface area (backbone atoms only — not comparable to full-atom values): 5243 Å² total; per-residue (Å²): 130,86,61,65,69,61,58,56,53,53,54,54,44,53,51,40,52,53,50,44,26,41,75,71,23,11,57,57,35,95,75,24,40,75,49,79,49,73,52,76,57,97,93,36,61,39,50,47,78,46,71,41,63,35,70,86,79,89,66,82,70,96,67,76,54,70,60,55,51,49,45,55,52,54,27,75,74,62,25,73,66,84,72,84,75,114

Sequence (86 aa):
MANWLALFLHELFLHELLTNSVKHGALSLPEGQVRISWSTTDAKLDIDWQEGGGPAIAAPPARYGYGTEMAAGLCRSGLALPVACI